Protein AF-Q9BGN9-F1 (afdb_monomer_lite)

Foldseek 3Di:
DAFADCPLDQLATKAQFLDLVGGIAAAPADDPPDDQHADGRNNVRPDPHQAHPVGTGGDDLCDPPPHHDPSHDDD

Radius of gyration: 11.69 Å; chains: 1; bounding box: 34×21×27 Å

Organism: Bos taurus (NCBI:txid9913)

pLDDT: mean 78.56, std 9.7, range [49.72, 90.12]

Secondary structure (DSSP, 8-state):
---B-TT--TT--EEEBSSTT--EEE----BSSSSS-B-TTSTT--S---B-TT-PBBPPTT--SSS--S-PPP-

InterPro domains:
  IPR000001 Kringle [PF00051] (1-32)
  IPR000001 Kringle [PF00051] (37-71)
  IPR000001 Kringle [PS50070] (1-32)
  IPR000001 Kringle [PS50070] (36-75)
  IPR000001 Kringle [SM00130] (35-75)
  IPR013806 Kringle-like fold [SSF57440] (1-40)
  IPR013806 Kringle-like fold [SSF57440] (36-74)
  IPR018056 Kringle, conserved site [PS00021] (2-15)
  IPR038178 Kringle superfamily [G3DSA:2.40.20.10] (1-35)
  IPR038178 Kringl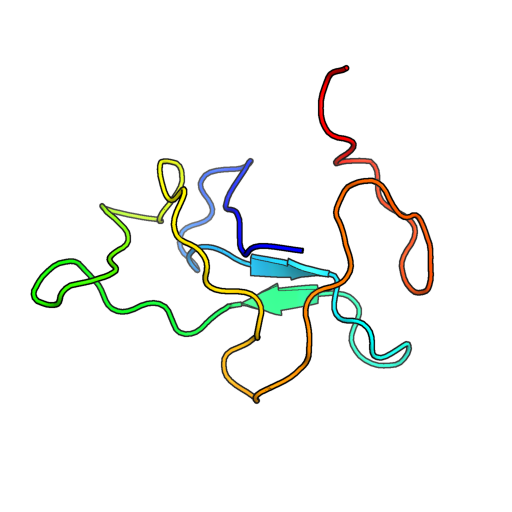e superfamily [G3DSA:2.40.20.10] (36-75)
  IPR050759 Serine proteases and regulators with kringle domains [PTHR24261] (1-74)

Sequence (75 aa):
NYCRNPRGEEGGPWCFTSNPEVRYEVCDIPQCSEVECMTCNGESYRGPMDHTETGKICQRWDHQTPHRHKFLPER

Structure (mmCIF, N/CA/C/O backbone):
data_AF-Q9BGN9-F1
#
_entry.id   AF-Q9BGN9-F1
#
loop_
_atom_site.group_PDB
_atom_site.id
_atom_site.type_symbol
_atom_site.label_atom_id
_atom_site.label_alt_id
_atom_site.label_comp_id
_atom_site.label_asym_id
_atom_site.label_entity_id
_atom_site.label_seq_id
_atom_site.pdbx_PDB_ins_code
_atom_site.Cartn_x
_atom_site.Cartn_y
_atom_site.Cartn_z
_atom_site.occupancy
_atom_site.B_iso_or_equiv
_atom_site.auth_seq_id
_atom_site.auth_comp_id
_atom_site.auth_asym_id
_atom_site.auth_atom_id
_atom_site.pdbx_PDB_model_num
ATOM 1 N N . ASN A 1 1 ? -5.133 -9.055 -2.921 1.00 78.38 1 ASN A N 1
ATOM 2 C CA . ASN A 1 1 ? -4.790 -8.363 -1.657 1.00 78.38 1 ASN A CA 1
ATOM 3 C C . ASN A 1 1 ? -3.289 -8.108 -1.566 1.00 78.38 1 ASN A C 1
ATOM 5 O O . ASN A 1 1 ? -2.770 -8.032 -0.475 1.00 78.38 1 ASN A O 1
ATOM 9 N N . TYR A 1 2 ? -2.572 -7.957 -2.678 1.00 82.12 2 TYR A N 1
ATOM 10 C CA . TYR A 1 2 ? -1.115 -7.839 -2.619 1.00 82.12 2 TYR A CA 1
ATOM 11 C C . TYR A 1 2 ? -0.678 -6.384 -2.694 1.00 82.12 2 TYR A C 1
ATOM 13 O O . TYR A 1 2 ? -1.334 -5.605 -3.377 1.00 82.12 2 TYR A O 1
ATOM 21 N N . CYS A 1 3 ? 0.434 -6.022 -2.075 1.00 84.00 3 CYS A N 1
ATOM 22 C CA . CYS A 1 3 ? 0.993 -4.677 -2.147 1.00 84.00 3 CYS A CA 1
ATOM 23 C C . CYS A 1 3 ? 1.389 -4.327 -3.584 1.00 84.00 3 CYS A C 1
ATOM 25 O O . CYS A 1 3 ? 1.978 -5.146 -4.298 1.00 84.00 3 CYS A O 1
ATOM 27 N N . ARG A 1 4 ? 1.034 -3.128 -4.047 1.00 83.94 4 ARG A N 1
ATOM 28 C CA . ARG A 1 4 ? 1.323 -2.660 -5.410 1.00 83.94 4 ARG A CA 1
ATOM 29 C C . ARG A 1 4 ? 1.696 -1.188 -5.381 1.00 83.94 4 ARG A C 1
ATOM 31 O O . ARG A 1 4 ? 1.225 -0.445 -4.530 1.00 83.94 4 ARG A O 1
ATOM 38 N N . ASN A 1 5 ? 2.498 -0.768 -6.352 1.00 83.88 5 ASN A N 1
ATOM 39 C CA . ASN A 1 5 ? 2.803 0.641 -6.564 1.00 83.88 5 ASN A CA 1
ATOM 40 C C . ASN A 1 5 ? 2.354 1.095 -7.964 1.00 83.88 5 ASN A C 1
ATOM 42 O O . ASN A 1 5 ? 3.180 1.261 -8.857 1.00 83.88 5 ASN A O 1
ATOM 46 N N . PRO A 1 6 ? 1.042 1.275 -8.201 1.00 76.56 6 PRO A N 1
ATOM 47 C CA . PRO A 1 6 ? 0.523 1.614 -9.528 1.00 76.56 6 PRO A CA 1
ATOM 48 C C . PRO A 1 6 ? 0.893 3.029 -10.000 1.00 76.56 6 PRO A C 1
ATOM 50 O O . PRO A 1 6 ? 0.638 3.367 -11.151 1.00 76.56 6 PRO A O 1
ATOM 53 N N . ARG A 1 7 ? 1.422 3.881 -9.114 1.00 77.12 7 ARG A N 1
ATOM 54 C CA . ARG A 1 7 ? 1.805 5.268 -9.415 1.00 77.12 7 ARG A CA 1
ATOM 55 C C . ARG A 1 7 ? 3.311 5.508 -9.389 1.00 77.12 7 ARG A C 1
ATOM 57 O O . ARG A 1 7 ? 3.724 6.639 -9.621 1.00 77.12 7 ARG A O 1
ATOM 64 N N . GLY A 1 8 ? 4.104 4.477 -9.103 1.00 71.50 8 GLY A N 1
ATOM 65 C CA . GLY A 1 8 ? 5.552 4.605 -8.987 1.00 71.50 8 GLY A CA 1
ATOM 66 C C . GLY A 1 8 ? 5.987 5.579 -7.885 1.00 71.50 8 GLY A C 1
ATOM 67 O O . GLY A 1 8 ? 6.978 6.286 -8.043 1.00 71.50 8 GLY A O 1
ATOM 68 N N . GLU A 1 9 ? 5.249 5.650 -6.778 1.00 77.75 9 GLU A N 1
ATOM 69 C CA . GLU A 1 9 ? 5.573 6.535 -5.654 1.00 77.75 9 GLU A CA 1
ATOM 70 C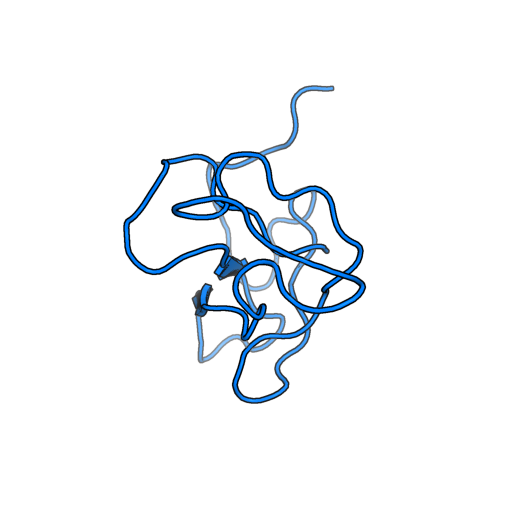 C . GLU A 1 9 ? 6.880 6.097 -4.973 1.00 77.75 9 GLU A C 1
ATOM 72 O O . GLU A 1 9 ? 7.098 4.904 -4.775 1.00 77.75 9 GLU A O 1
ATOM 77 N N . GLU A 1 10 ? 7.746 7.043 -4.589 1.00 73.12 10 GLU A N 1
ATOM 78 C CA . GLU A 1 10 ? 9.070 6.746 -4.000 1.00 73.12 10 GLU A CA 1
ATOM 79 C C . GLU A 1 10 ? 9.000 5.936 -2.694 1.00 73.12 10 GLU A C 1
ATOM 81 O O . GLU A 1 10 ? 9.951 5.236 -2.361 1.00 73.12 10 GLU A O 1
ATOM 86 N N . GLY A 1 11 ? 7.865 5.976 -1.986 1.00 73.25 11 GLY A N 1
ATOM 87 C CA . GLY A 1 11 ? 7.642 5.239 -0.738 1.00 73.25 11 GLY A CA 1
ATOM 88 C C . GLY A 1 11 ? 7.481 3.7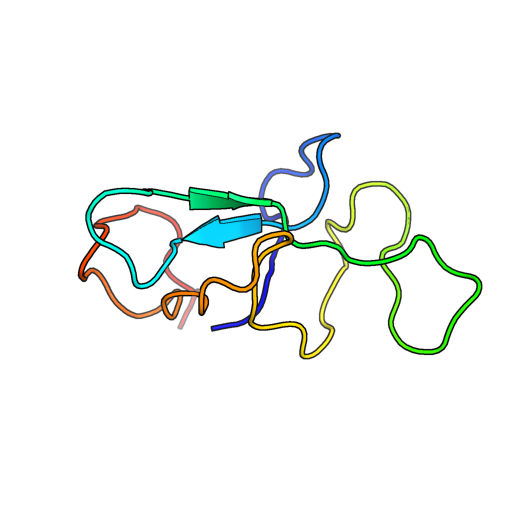20 -0.887 1.00 73.25 11 GLY A C 1
ATOM 89 O O . GLY A 1 11 ? 7.394 3.034 0.124 1.00 73.25 11 GLY A O 1
ATOM 90 N N . GLY A 1 12 ? 7.440 3.185 -2.112 1.00 80.94 12 GLY A N 1
ATOM 91 C CA . GLY A 1 12 ? 7.345 1.744 -2.350 1.00 80.94 12 GLY A CA 1
ATOM 92 C C . GLY A 1 12 ? 5.920 1.209 -2.557 1.00 80.94 12 GLY A C 1
ATOM 93 O O . GLY A 1 12 ? 4.960 1.979 -2.666 1.00 80.94 12 GLY A O 1
ATOM 94 N N . PRO A 1 13 ? 5.749 -0.124 -2.665 1.00 85.75 13 PRO A N 1
ATOM 95 C CA . PRO A 1 13 ? 4.443 -0.754 -2.775 1.00 85.75 13 PRO A CA 1
ATOM 96 C C . PRO A 1 13 ? 3.621 -0.559 -1.509 1.00 85.75 13 PRO A C 1
ATOM 98 O O . PRO A 1 13 ? 4.093 -0.731 -0.389 1.00 85.75 13 PRO A O 1
ATOM 101 N N . TRP A 1 14 ? 2.347 -0.259 -1.708 1.00 88.56 14 TRP A N 1
ATOM 102 C CA . TRP A 1 14 ? 1.393 -0.032 -0.637 1.00 88.56 14 TRP A CA 1
ATOM 103 C C . TRP A 1 14 ? 0.102 -0.791 -0.918 1.00 88.56 14 TRP A C 1
ATOM 105 O O . TRP A 1 14 ? -0.104 -1.353 -2.000 1.00 88.56 14 TRP A O 1
ATOM 115 N N . CYS A 1 15 ? -0.785 -0.832 0.068 1.00 89.44 15 CYS A N 1
ATOM 116 C CA . CYS A 1 15 ? -2.120 -1.379 -0.110 1.00 89.44 15 CYS A CA 1
ATOM 117 C C . CYS A 1 15 ? -3.150 -0.618 0.727 1.00 89.44 15 CYS A C 1
ATOM 119 O O . CYS A 1 15 ? -2.823 0.050 1.709 1.00 89.44 15 CYS A O 1
ATOM 121 N N . PHE A 1 16 ? -4.422 -0.721 0.337 1.00 90.12 16 PHE A N 1
ATOM 122 C CA . PHE A 1 16 ? -5.518 -0.387 1.247 1.00 90.12 16 PHE A CA 1
ATOM 123 C C . PHE A 1 16 ? -5.510 -1.393 2.389 1.00 90.12 16 PHE A C 1
ATOM 125 O O . PHE A 1 16 ? -5.283 -2.569 2.128 1.00 90.12 16 PHE A O 1
ATOM 132 N N . THR A 1 17 ? -5.749 -0.974 3.628 1.00 88.31 17 THR A N 1
ATOM 133 C CA . THR A 1 17 ? -5.745 -1.921 4.755 1.00 88.31 17 THR A CA 1
ATOM 134 C C . THR A 1 17 ? -7.156 -2.434 5.036 1.00 88.31 17 THR A C 1
ATOM 136 O O . THR A 1 17 ? -8.147 -1.776 4.731 1.00 88.31 17 THR A O 1
ATOM 139 N N . SER A 1 18 ? -7.286 -3.613 5.634 1.00 85.94 18 SER A N 1
ATOM 140 C CA . SER A 1 18 ? -8.576 -4.117 6.110 1.00 85.94 18 SER A CA 1
ATOM 141 C C . SER A 1 18 ? -9.080 -3.380 7.358 1.00 85.94 18 SER A C 1
ATOM 143 O O . SER A 1 18 ? -10.199 -3.633 7.801 1.00 85.94 18 SER A O 1
ATOM 145 N N . ASN A 1 19 ? -8.271 -2.492 7.946 1.00 85.06 19 ASN A N 1
ATOM 146 C CA . ASN A 1 19 ? -8.642 -1.706 9.112 1.00 85.06 19 ASN A CA 1
ATOM 147 C C . ASN A 1 19 ? -9.347 -0.406 8.665 1.00 85.06 19 ASN A C 1
ATOM 149 O O . ASN A 1 19 ? -8.751 0.375 7.924 1.00 85.06 19 ASN A O 1
ATOM 153 N N . PRO A 1 20 ? -10.585 -0.125 9.114 1.00 86.00 20 PRO A N 1
ATOM 154 C CA . PRO A 1 20 ? -11.307 1.097 8.755 1.00 86.00 20 PRO A CA 1
ATOM 155 C C . PRO A 1 20 ? -10.652 2.398 9.256 1.00 86.00 20 PRO A C 1
ATOM 157 O O . PRO A 1 20 ? -10.920 3.452 8.685 1.00 86.00 20 PRO A O 1
ATOM 160 N N . GLU A 1 21 ? -9.784 2.349 10.268 1.00 88.69 21 GLU A N 1
ATOM 161 C CA . GLU A 1 21 ? -9.064 3.522 10.789 1.00 88.69 21 GLU A CA 1
ATOM 162 C C . GLU A 1 21 ? -7.862 3.911 9.919 1.00 88.69 21 GLU A C 1
ATOM 164 O O . GLU A 1 21 ? -7.498 5.084 9.842 1.00 88.69 21 GLU A O 1
ATOM 169 N N . VAL A 1 22 ? -7.257 2.939 9.226 1.00 86.31 22 VAL A N 1
ATOM 170 C CA . VAL A 1 22 ? -6.066 3.155 8.397 1.00 86.31 22 VAL A CA 1
ATOM 171 C C . VAL A 1 22 ? -6.410 2.900 6.942 1.00 86.31 22 VAL A C 1
ATOM 173 O O . VAL A 1 22 ? -6.531 1.764 6.492 1.00 86.31 22 VAL A O 1
ATOM 176 N N . ARG A 1 23 ? -6.563 3.979 6.176 1.00 86.81 23 ARG A N 1
ATOM 177 C CA . ARG A 1 23 ? -7.004 3.896 4.782 1.00 86.81 23 ARG A CA 1
ATOM 178 C C . ARG A 1 23 ? -6.047 3.110 3.893 1.00 86.81 23 ARG A C 1
ATOM 180 O O . ARG A 1 23 ? -6.470 2.215 3.169 1.00 86.81 23 ARG A O 1
ATOM 187 N N . TYR A 1 24 ? -4.774 3.457 3.932 1.00 86.94 24 TYR A N 1
ATOM 188 C CA . TYR A 1 24 ? -3.717 2.788 3.192 1.00 86.94 24 TYR A CA 1
ATOM 189 C C . TYR A 1 24 ? -2.426 2.891 3.989 1.00 86.94 24 TYR A C 1
ATOM 191 O O . TYR A 1 24 ? -2.280 3.784 4.824 1.00 86.94 24 TYR A O 1
ATOM 199 N N . GLU A 1 25 ? -1.508 1.977 3.729 1.00 89.38 25 GLU A N 1
ATOM 200 C CA . GLU A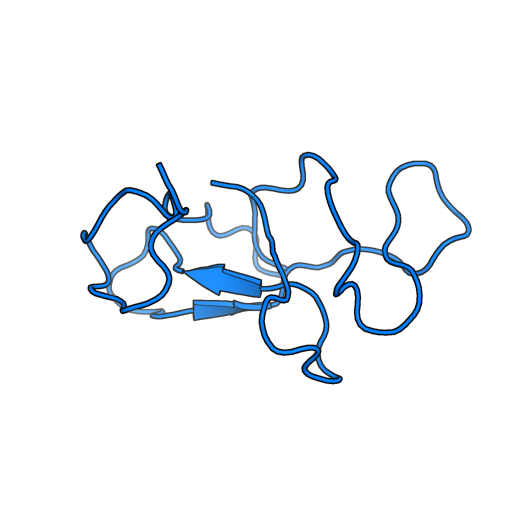 1 25 ? -0.213 1.936 4.389 1.00 89.38 25 GLU A CA 1
ATOM 201 C C . GLU A 1 25 ? 0.799 1.263 3.459 1.00 89.38 25 GLU A C 1
ATOM 203 O O . GLU A 1 25 ? 0.429 0.451 2.600 1.00 89.38 25 GLU A O 1
ATOM 208 N N . VAL A 1 26 ? 2.063 1.658 3.593 1.00 88.75 26 VAL A N 1
ATOM 209 C CA . VAL A 1 26 ? 3.174 1.060 2.851 1.00 88.75 26 VAL A CA 1
ATOM 210 C C . VAL A 1 26 ? 3.459 -0.344 3.374 1.00 88.75 26 VAL A C 1
ATOM 212 O O . VAL A 1 26 ? 3.219 -0.662 4.543 1.00 88.75 26 VAL A O 1
ATOM 215 N N . CYS A 1 27 ? 3.922 -1.208 2.482 1.00 84.12 27 CYS A N 1
ATOM 216 C CA . CYS A 1 27 ? 4.323 -2.555 2.841 1.00 84.12 27 CYS A CA 1
ATOM 217 C C . CYS A 1 27 ? 5.832 -2.614 3.020 1.00 84.12 27 CYS A C 1
ATOM 219 O O . CYS A 1 27 ? 6.567 -2.056 2.206 1.00 84.12 27 CYS A O 1
ATOM 221 N N . ASP A 1 28 ? 6.272 -3.324 4.054 1.00 80.50 28 ASP A N 1
ATOM 222 C CA . ASP A 1 28 ? 7.692 -3.552 4.305 1.00 80.50 28 ASP A CA 1
ATOM 223 C C . ASP A 1 28 ? 8.209 -4.640 3.363 1.00 80.50 28 ASP A C 1
ATOM 225 O O . ASP A 1 28 ? 8.167 -5.833 3.659 1.00 80.50 28 ASP A O 1
ATOM 229 N N . ILE A 1 29 ? 8.584 -4.223 2.153 1.00 72.06 29 ILE A N 1
ATOM 230 C CA . ILE A 1 29 ?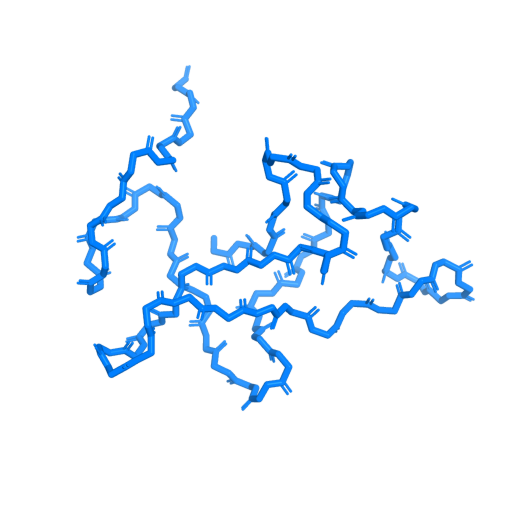 9.150 -5.102 1.132 1.00 72.06 29 ILE A CA 1
ATOM 231 C C . ILE A 1 29 ? 10.626 -4.736 0.989 1.00 72.06 29 ILE A C 1
ATOM 233 O O . ILE A 1 29 ? 10.935 -3.619 0.563 1.00 72.06 29 ILE A O 1
ATOM 237 N N . PRO A 1 30 ? 11.556 -5.653 1.291 1.00 69.25 30 PRO A N 1
ATOM 238 C CA . PRO A 1 30 ? 12.972 -5.360 1.170 1.00 69.25 30 PRO A CA 1
ATOM 239 C C . PRO A 1 30 ? 13.368 -5.087 -0.294 1.00 69.25 30 PRO A C 1
ATOM 241 O O . PRO A 1 30 ? 12.873 -5.703 -1.247 1.00 69.25 30 PRO A O 1
ATOM 244 N N . GLN A 1 31 ? 14.299 -4.148 -0.478 1.00 65.75 31 GLN A N 1
ATOM 245 C CA . GLN A 1 31 ? 14.977 -3.920 -1.759 1.00 65.75 31 GLN A CA 1
ATOM 246 C C . GLN A 1 31 ? 15.772 -5.175 -2.146 1.00 65.75 31 GLN A C 1
ATOM 248 O O . GLN A 1 31 ? 16.300 -5.864 -1.277 1.00 65.75 31 GLN A O 1
ATOM 253 N N . CYS A 1 32 ? 15.858 -5.486 -3.442 1.00 62.72 32 CYS A N 1
ATOM 254 C CA . CYS A 1 32 ? 16.430 -6.743 -3.946 1.00 62.72 32 CYS A CA 1
ATOM 255 C C . CYS A 1 32 ? 17.871 -7.048 -3.491 1.00 62.72 32 CYS A C 1
ATOM 257 O O . CYS A 1 32 ? 18.830 -6.760 -4.202 1.00 62.72 32 CYS A O 1
ATOM 259 N N . SER A 1 33 ? 17.985 -7.749 -2.359 1.00 58.41 33 SER A N 1
ATOM 260 C CA . SER A 1 33 ? 19.051 -8.699 -2.005 1.00 58.41 33 SER A CA 1
ATOM 261 C C . SER A 1 33 ? 18.512 -10.026 -1.430 1.00 58.41 33 SER A C 1
ATOM 263 O O . SER A 1 33 ? 19.295 -10.947 -1.220 1.00 58.41 33 SER A O 1
ATOM 265 N N . GLU A 1 34 ? 17.195 -10.150 -1.203 1.00 49.72 34 GLU A N 1
ATOM 266 C CA . GLU A 1 34 ? 16.515 -11.351 -0.687 1.00 49.72 34 GLU A CA 1
ATOM 267 C C . GLU A 1 34 ? 15.270 -11.722 -1.520 1.00 49.72 34 GLU A C 1
ATOM 269 O O . GLU A 1 34 ? 14.782 -10.941 -2.332 1.00 49.72 34 GLU A O 1
ATOM 274 N N . VAL A 1 35 ? 14.807 -12.962 -1.337 1.00 61.41 35 VAL A N 1
ATOM 275 C CA . VAL A 1 35 ? 14.013 -13.823 -2.243 1.00 61.41 35 VAL A CA 1
ATOM 276 C C . VAL A 1 35 ? 12.645 -13.267 -2.702 1.00 61.41 35 VAL A C 1
ATOM 278 O O . VAL A 1 35 ? 12.089 -13.771 -3.677 1.00 61.41 35 VAL A O 1
ATOM 281 N N . GLU A 1 36 ? 12.133 -12.187 -2.112 1.00 59.66 36 GLU A N 1
ATOM 282 C CA . GLU A 1 36 ? 10.938 -11.476 -2.586 1.00 59.66 36 GLU A CA 1
ATOM 283 C C . GLU A 1 36 ? 11.176 -9.971 -2.572 1.00 59.66 36 GLU A C 1
ATOM 285 O O . GLU A 1 36 ? 11.139 -9.344 -1.518 1.00 59.66 36 GLU A O 1
ATOM 290 N N . CYS A 1 37 ? 11.431 -9.373 -3.734 1.00 59.25 37 CYS A N 1
ATOM 291 C CA . CYS A 1 37 ? 11.989 -8.033 -3.737 1.00 59.25 37 CYS A CA 1
ATOM 292 C C . CYS A 1 37 ? 11.344 -7.058 -4.711 1.00 59.25 37 CYS A C 1
ATOM 294 O O . CYS A 1 37 ? 10.873 -7.408 -5.797 1.00 59.25 37 CYS A O 1
ATOM 296 N N . MET A 1 38 ? 11.339 -5.796 -4.291 1.00 61.53 38 MET A N 1
ATOM 297 C CA . MET A 1 38 ? 10.987 -4.659 -5.125 1.00 61.53 38 MET A CA 1
ATOM 298 C C . MET A 1 38 ? 12.232 -4.130 -5.841 1.00 61.53 38 MET A C 1
ATOM 300 O O . MET A 1 38 ? 13.294 -3.972 -5.242 1.00 61.53 38 MET A O 1
ATOM 304 N N . THR A 1 39 ? 12.104 -3.853 -7.138 1.00 59.19 39 THR A N 1
ATOM 305 C CA . THR A 1 39 ? 13.116 -3.113 -7.901 1.00 59.19 39 THR A CA 1
ATOM 306 C C . THR A 1 39 ? 12.731 -1.635 -7.907 1.00 59.19 39 THR A C 1
ATOM 308 O O . THR A 1 39 ? 11.581 -1.305 -8.206 1.00 59.19 39 THR A O 1
ATOM 311 N N . CYS A 1 40 ? 13.673 -0.745 -7.587 1.00 68.12 40 CYS A N 1
ATOM 312 C CA . CYS A 1 40 ? 13.441 0.701 -7.506 1.00 68.12 40 CYS A CA 1
ATOM 313 C C . CYS A 1 40 ? 12.327 1.050 -6.494 1.00 68.12 40 CYS A C 1
ATOM 315 O O . CYS A 1 40 ? 12.411 0.697 -5.323 1.00 68.12 40 CYS A O 1
ATOM 317 N N . ASN A 1 41 ? 11.271 1.726 -6.937 1.00 67.00 41 ASN A N 1
ATOM 318 C CA . ASN A 1 41 ? 10.082 2.066 -6.151 1.00 67.00 41 ASN A CA 1
ATOM 319 C C . ASN A 1 41 ? 9.056 0.912 -6.077 1.00 67.00 41 ASN A C 1
ATOM 321 O O . ASN A 1 41 ? 7.977 1.074 -5.517 1.00 67.00 41 ASN A O 1
ATOM 325 N N . GLY A 1 42 ? 9.334 -0.260 -6.655 1.00 66.56 42 GLY A N 1
ATOM 326 C CA . GLY A 1 42 ? 8.405 -1.391 -6.628 1.00 66.56 42 GLY A CA 1
ATOM 327 C C . GLY A 1 42 ? 7.182 -1.231 -7.535 1.00 66.56 42 GLY A C 1
ATOM 328 O O . GLY A 1 42 ? 6.178 -1.913 -7.339 1.00 66.56 42 GLY A O 1
ATOM 329 N N . GLU A 1 43 ? 7.256 -0.380 -8.559 1.00 70.75 43 GLU A N 1
ATOM 330 C CA . GLU A 1 43 ? 6.242 -0.282 -9.623 1.00 70.75 43 GLU A CA 1
ATOM 331 C C . GLU A 1 43 ? 6.008 -1.634 -10.330 1.00 70.75 43 GLU A C 1
ATOM 333 O O . GLU A 1 43 ? 4.876 -2.073 -10.581 1.00 70.75 43 GLU A O 1
ATOM 338 N N . SER A 1 44 ? 7.095 -2.364 -10.574 1.00 68.44 44 SER A N 1
ATOM 339 C CA . SER A 1 44 ? 7.078 -3.708 -11.149 1.00 68.44 44 SER A CA 1
ATOM 340 C C . SER A 1 44 ? 6.858 -4.816 -10.114 1.00 68.44 44 SER A C 1
ATOM 342 O O . SER A 1 44 ? 6.791 -5.984 -10.495 1.00 68.44 44 SER A O 1
ATOM 344 N N . TYR A 1 45 ? 6.699 -4.493 -8.824 1.00 71.81 45 TYR A N 1
ATOM 345 C CA . TYR A 1 45 ? 6.517 -5.506 -7.787 1.00 71.81 45 TYR A CA 1
ATOM 346 C C . TYR A 1 45 ? 5.235 -6.312 -8.046 1.00 71.81 45 TYR A C 1
ATOM 348 O O . TYR A 1 45 ? 4.128 -5.772 -8.185 1.00 71.81 45 TYR A O 1
ATOM 356 N N . ARG A 1 46 ? 5.394 -7.632 -8.165 1.00 72.94 46 ARG A N 1
ATOM 357 C CA . ARG A 1 46 ? 4.308 -8.608 -8.361 1.00 72.94 46 ARG A CA 1
ATOM 358 C C . ARG A 1 46 ? 4.341 -9.733 -7.326 1.00 72.94 46 ARG A C 1
ATOM 360 O O . ARG A 1 46 ? 3.614 -10.707 -7.491 1.00 72.94 46 ARG A O 1
ATOM 367 N N . GLY A 1 47 ? 5.139 -9.582 -6.268 1.00 75.75 47 GLY A N 1
ATOM 368 C CA . GLY A 1 47 ? 5.259 -10.578 -5.208 1.00 75.75 47 GLY A CA 1
ATOM 369 C C . GLY A 1 47 ? 3.973 -10.763 -4.386 1.00 75.75 47 GLY A C 1
ATOM 370 O O . GLY A 1 47 ? 3.004 -9.996 -4.558 1.00 75.75 47 GLY A O 1
ATOM 371 N N . PRO A 1 48 ? 3.958 -11.801 -3.527 1.00 79.69 48 PRO A N 1
ATOM 372 C CA . PRO A 1 48 ? 2.796 -12.220 -2.753 1.00 79.69 48 PRO A CA 1
ATOM 373 C C . PRO A 1 48 ? 2.613 -11.452 -1.436 1.00 79.69 48 PRO A C 1
ATOM 375 O O . PRO A 1 48 ? 1.696 -11.793 -0.694 1.00 79.69 48 PRO A O 1
ATOM 378 N N . MET A 1 49 ? 3.414 -10.416 -1.153 1.00 80.12 49 MET A N 1
ATOM 379 C CA . MET A 1 49 ? 3.275 -9.624 0.072 1.00 80.12 49 MET A CA 1
ATOM 380 C C . MET A 1 49 ? 1.871 -9.027 0.191 1.00 80.12 49 MET A C 1
ATOM 382 O O . MET A 1 49 ? 1.426 -8.280 -0.686 1.00 80.12 49 MET A O 1
ATOM 386 N N . ASP A 1 50 ? 1.176 -9.374 1.269 1.00 82.94 50 ASP A N 1
ATOM 387 C CA . ASP A 1 50 ? -0.231 -9.054 1.519 1.00 82.94 50 ASP A CA 1
ATOM 388 C C . ASP A 1 50 ? -0.490 -8.408 2.887 1.00 82.94 50 ASP A C 1
ATOM 390 O O . ASP A 1 50 ? -1.647 -8.238 3.288 1.00 82.94 50 ASP A O 1
ATOM 394 N N . HIS A 1 51 ? 0.578 -8.019 3.580 1.00 83.69 51 HIS A N 1
ATOM 395 C CA . HIS A 1 51 ? 0.526 -7.270 4.824 1.00 83.69 51 HIS A CA 1
ATOM 396 C C . HIS A 1 51 ? 1.396 -6.012 4.757 1.00 83.69 51 HIS A C 1
ATOM 398 O O . HIS A 1 51 ? 2.361 -5.930 3.996 1.00 83.69 51 HIS A O 1
ATOM 404 N N . THR A 1 52 ? 1.004 -5.007 5.534 1.00 84.81 52 THR A N 1
ATOM 405 C CA . THR A 1 52 ? 1.712 -3.729 5.656 1.00 84.81 52 THR A CA 1
ATOM 406 C C . THR A 1 52 ? 2.897 -3.854 6.616 1.00 84.81 52 THR A C 1
ATOM 408 O O . THR A 1 52 ? 3.006 -4.848 7.332 1.00 84.81 52 THR A O 1
ATOM 411 N N . GLU A 1 53 ? 3.759 -2.834 6.683 1.00 81.44 53 GLU A N 1
ATOM 412 C CA . GLU A 1 53 ? 4.898 -2.783 7.625 1.00 81.44 53 GLU A CA 1
ATOM 413 C C . GLU A 1 53 ? 4.483 -3.019 9.086 1.00 81.44 53 GLU A C 1
ATOM 415 O O . GLU A 1 53 ? 5.161 -3.700 9.850 1.00 81.44 53 GLU A O 1
ATOM 420 N N . THR A 1 54 ? 3.310 -2.523 9.475 1.00 82.56 54 THR A N 1
ATOM 421 C CA . THR A 1 54 ? 2.780 -2.702 10.833 1.00 82.56 54 THR A CA 1
ATOM 422 C C . THR A 1 54 ? 1.931 -3.969 10.990 1.00 82.56 54 THR A C 1
ATOM 424 O O . THR A 1 54 ? 1.229 -4.129 11.991 1.00 82.56 54 THR A O 1
ATOM 427 N N . GLY A 1 55 ? 1.964 -4.871 10.005 1.00 83.31 55 GLY A N 1
ATOM 428 C CA . GLY A 1 55 ? 1.274 -6.160 10.029 1.00 83.31 55 GLY A CA 1
ATOM 429 C C . GLY A 1 55 ? -0.223 -6.099 9.713 1.00 83.31 55 GLY A C 1
ATOM 430 O O . GLY A 1 55 ? -0.943 -7.058 9.998 1.00 83.31 55 GLY A O 1
ATOM 431 N N . LYS A 1 56 ? -0.740 -5.001 9.142 1.00 85.44 56 LYS A N 1
ATOM 432 C CA . LYS A 1 56 ? -2.160 -4.931 8.755 1.00 85.44 56 LYS A CA 1
ATOM 433 C C . LYS A 1 56 ? -2.390 -5.685 7.457 1.00 85.44 56 LYS A C 1
ATOM 435 O O . LYS A 1 56 ? -1.641 -5.530 6.500 1.00 85.44 56 LYS A O 1
ATOM 440 N N . ILE A 1 57 ? -3.476 -6.447 7.401 1.00 87.00 57 ILE A N 1
ATOM 441 C CA . ILE A 1 57 ? -3.842 -7.195 6.199 1.00 87.00 57 ILE A CA 1
ATOM 442 C C . ILE A 1 57 ? -4.280 -6.219 5.109 1.00 87.00 57 ILE A C 1
ATOM 444 O O . ILE A 1 57 ? -5.096 -5.321 5.335 1.00 87.00 57 ILE A O 1
ATOM 448 N N . CYS A 1 58 ? -3.769 -6.422 3.904 1.00 87.12 58 CYS A N 1
ATOM 449 C CA . CYS A 1 58 ? -4.168 -5.660 2.741 1.00 87.12 58 CYS A CA 1
ATOM 450 C C . CYS A 1 58 ? -5.593 -6.022 2.295 1.00 87.12 58 CYS A C 1
ATOM 452 O O . CYS A 1 58 ? -5.947 -7.177 2.049 1.00 87.12 58 CYS A O 1
ATOM 454 N N . GLN A 1 59 ? -6.422 -5.006 2.101 1.00 88.75 59 GLN A N 1
ATOM 455 C CA . GLN A 1 59 ? -7.678 -5.094 1.377 1.00 88.75 59 GLN A CA 1
ATOM 456 C C . GLN A 1 59 ? -7.409 -5.522 -0.074 1.00 88.75 59 GLN A C 1
ATOM 458 O O . GLN A 1 59 ? -6.414 -5.164 -0.712 1.00 88.75 59 GLN A O 1
ATOM 463 N N . ARG A 1 60 ? -8.318 -6.324 -0.631 1.00 87.81 60 ARG A N 1
ATOM 464 C CA . ARG A 1 60 ? -8.242 -6.704 -2.042 1.00 87.81 60 ARG A CA 1
ATOM 465 C C . ARG A 1 60 ? -8.553 -5.506 -2.944 1.00 87.81 60 ARG A C 1
ATOM 467 O O . ARG A 1 60 ? -9.535 -4.811 -2.722 1.00 87.81 60 ARG A O 1
ATOM 474 N N . TRP A 1 61 ? -7.771 -5.340 -4.009 1.00 84.69 61 TRP A N 1
ATOM 475 C CA . TRP A 1 61 ? -7.960 -4.276 -5.006 1.00 84.69 61 TRP A CA 1
ATOM 476 C C . TRP A 1 61 ? -9.295 -4.350 -5.759 1.00 84.69 61 TRP A C 1
ATOM 478 O O . TRP A 1 61 ? -9.785 -3.347 -6.261 1.00 84.69 61 TRP A O 1
ATOM 488 N N . ASP A 1 62 ? -9.905 -5.528 -5.854 1.00 85.94 62 ASP A N 1
ATOM 489 C CA . ASP A 1 62 ? -11.235 -5.700 -6.448 1.00 85.94 62 ASP A CA 1
ATOM 490 C C . ASP A 1 62 ? -12.380 -5.424 -5.455 1.00 85.94 62 ASP A C 1
ATOM 492 O O . ASP A 1 62 ? -13.547 -5.446 -5.839 1.00 85.94 62 ASP A O 1
ATOM 496 N N . HIS A 1 63 ? -12.070 -5.145 -4.185 1.00 87.12 63 HIS A N 1
ATOM 497 C CA . HIS A 1 63 ? -13.047 -4.825 -3.147 1.00 87.12 63 HIS A CA 1
ATOM 498 C C . HIS A 1 63 ? -13.050 -3.329 -2.835 1.00 87.12 63 HIS A C 1
ATOM 500 O O . HIS A 1 63 ? -12.025 -2.659 -2.867 1.00 87.12 63 HIS A O 1
ATOM 506 N N . GLN A 1 64 ? -14.225 -2.808 -2.486 1.00 86.00 64 GLN A N 1
ATOM 507 C CA . GLN A 1 64 ? -14.449 -1.390 -2.171 1.00 86.00 64 GLN A CA 1
ATOM 508 C C . GLN A 1 64 ? -14.743 -1.159 -0.681 1.00 86.00 64 GLN A C 1
ATOM 510 O O . GLN A 1 64 ? -15.302 -0.134 -0.296 1.00 86.00 64 GLN A O 1
ATOM 515 N N . THR A 1 65 ? -14.419 -2.127 0.169 1.00 85.12 65 THR A N 1
ATOM 516 C CA . THR A 1 65 ? -14.717 -2.104 1.604 1.00 85.12 65 THR A CA 1
ATOM 517 C C . THR A 1 65 ? -13.537 -2.718 2.358 1.00 85.12 65 THR A C 1
ATOM 519 O O . THR A 1 65 ? -13.051 -3.760 1.912 1.00 85.12 65 THR A O 1
ATOM 522 N N . PRO A 1 66 ? -13.081 -2.122 3.478 1.00 86.56 66 PRO A N 1
ATOM 523 C CA . PRO A 1 66 ? -13.566 -0.883 4.115 1.00 86.56 66 PRO A CA 1
ATOM 524 C C . PRO A 1 66 ? -13.281 0.408 3.330 1.00 86.56 66 PRO A C 1
ATOM 526 O O . PRO A 1 66 ? -14.035 1.372 3.451 1.00 86.56 66 PRO A O 1
ATOM 529 N N . HIS A 1 67 ? -12.265 0.427 2.466 1.00 86.81 67 HIS A N 1
ATOM 530 C CA . HIS A 1 67 ? -11.842 1.641 1.767 1.00 86.81 67 HIS A CA 1
ATOM 531 C C . HIS A 1 67 ? -12.255 1.629 0.303 1.00 86.81 67 HIS A C 1
ATOM 533 O O . HIS A 1 67 ? -11.759 0.841 -0.499 1.00 86.81 67 HIS A O 1
ATOM 539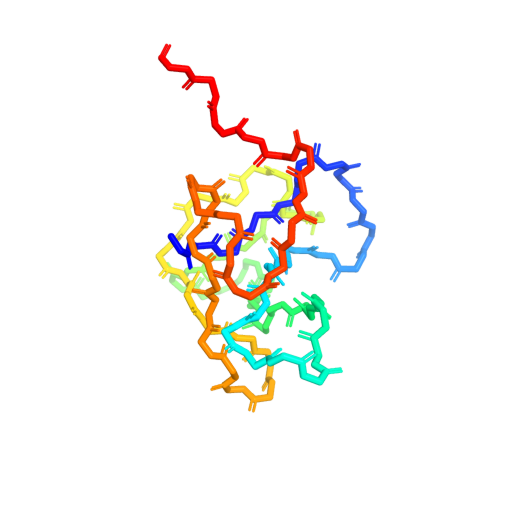 N N . ARG A 1 68 ? -13.128 2.564 -0.079 1.00 86.44 68 ARG A N 1
ATOM 540 C CA . ARG A 1 68 ? -13.490 2.780 -1.489 1.00 86.44 68 ARG A CA 1
ATOM 541 C C . ARG A 1 68 ? -12.344 3.451 -2.235 1.00 86.44 68 ARG A C 1
ATOM 543 O O . ARG A 1 68 ? -11.796 4.438 -1.735 1.00 86.44 68 ARG A O 1
ATOM 550 N N . HIS A 1 69 ? -12.003 2.980 -3.428 1.00 84.50 69 HIS A N 1
ATOM 551 C CA . HIS A 1 69 ? -10.898 3.511 -4.223 1.00 84.50 69 HIS A CA 1
ATOM 552 C C . HIS A 1 69 ? -11.088 3.342 -5.734 1.00 84.50 69 HIS A C 1
ATOM 554 O O . HIS A 1 69 ? -11.810 2.469 -6.198 1.00 84.50 69 HIS A O 1
ATOM 560 N N . LYS A 1 70 ? -10.370 4.156 -6.516 1.00 85.00 70 LYS A N 1
ATOM 561 C CA . LYS A 1 70 ? -10.403 4.140 -7.992 1.00 85.00 70 LYS A CA 1
ATOM 562 C C . LYS A 1 70 ? -9.448 3.136 -8.652 1.00 85.00 70 LYS A C 1
ATOM 564 O O . LYS A 1 70 ? -9.490 2.966 -9.861 1.00 85.00 70 LYS A O 1
ATOM 569 N N . PHE A 1 71 ? -8.583 2.492 -7.868 1.00 80.50 71 PHE A N 1
ATOM 570 C CA . PHE A 1 71 ? -7.595 1.513 -8.341 1.00 80.50 71 PHE A CA 1
ATOM 571 C C . PHE A 1 71 ? -8.204 0.117 -8.520 1.00 80.50 71 PHE A C 1
ATOM 573 O O . PHE A 1 71 ? -7.838 -0.816 -7.812 1.00 80.50 71 PHE A O 1
ATOM 580 N N . LEU A 1 72 ? -9.192 -0.005 -9.402 1.00 79.56 72 LEU A N 1
ATOM 581 C CA . LEU A 1 72 ? -9.762 -1.302 -9.757 1.00 79.56 72 LEU A CA 1
ATOM 582 C C . LEU A 1 72 ? -8.821 -2.015 -10.742 1.00 79.56 72 LEU A C 1
ATOM 584 O O . LEU A 1 72 ? -8.344 -1.361 -11.672 1.00 79.56 72 LEU A O 1
ATOM 588 N N . PRO A 1 73 ? -8.543 -3.319 -10.564 1.00 75.81 73 PRO A N 1
ATOM 589 C CA . PRO A 1 73 ? -7.863 -4.109 -11.583 1.00 75.81 73 PRO A CA 1
ATOM 590 C C . PRO A 1 73 ? -8.651 -4.045 -12.895 1.00 75.81 73 PRO A C 1
ATOM 592 O O . PRO A 1 73 ? -9.881 -4.153 -12.874 1.00 75.81 73 PRO A O 1
ATOM 595 N N . GLU A 1 74 ? -7.963 -3.869 -14.023 1.00 70.88 74 GLU A N 1
ATOM 596 C CA . GLU A 1 74 ? -8.590 -4.068 -15.331 1.00 70.88 74 GLU A CA 1
ATOM 597 C C . GLU A 1 74 ? -9.038 -5.533 -15.445 1.00 70.88 74 GLU A C 1
ATOM 599 O O . GLU A 1 74 ? -8.347 -6.437 -14.965 1.00 70.88 74 GLU A O 1
ATOM 604 N N . ARG A 1 75 ? -10.242 -5.743 -15.986 1.00 58.53 75 ARG A N 1
ATOM 605 C CA . ARG A 1 75 ? -10.865 -7.064 -16.109 1.00 58.53 75 ARG A CA 1
ATOM 606 C C . ARG A 1 75 ? -10.226 -7.883 -17.222 1.00 58.53 75 ARG A C 1
ATOM 608 O O . ARG A 1 75 ? -10.033 -7.311 -18.314 1.00 58.53 75 ARG A O 1
#